Protein AF-A0A7Z9PWX5-F1 (afdb_monomer_lite)

Foldseek 3Di:
DCVPVVLVVLLVVLLVVVVVVDLVDDQPLCPDPDPSVVSSVVSVVSSVVSVVVVVVVVVVVVVVVVVVVVVVVVVVVVVVVVVVVVVVVVVVVVVVVVVVVVVVVVVVVVVVVVVVVVVVVVVVVVVVVVVVVVVVVVVVVVVVVVVVVVVVVVVVVVVVVVVVVVVVVVVVVVVVVVD

Radius of gyration: 68.19 Å; chains: 1; bounding box: 131×28×183 Å

pLDDT: mean 93.67, std 7.48, range [47.34, 98.56]

Sequence (179 aa):
ARQIANPISHTTDAMNRLAAGETELEIENTSRTDEIGEMARAVEVFKQNALDRIALEAAQAEEQKAKEARTAGIEKLIGDFDNSMGQMLGAVSAAATEMEHTASAMTSTSETTNAKSTAIAAASEEASANVQTVAGAAEELASSIQEIRRQVEQSTNVTRKATDTAQEANTRIEGLSSA

Secondary structure (DSSP, 8-state):
-HHHHHHHHHHHHHHHHHHTT------TTTT-SSHHHHHHHHHHHHHHHHHHHHHHHHHHHHHHHHHHHHHHHHHHHHHHHHHHHHHHHHHHHHHHHHHHHHHHHHHHHHHHHHHHHHHHHHHHHHHHHHHHHHHHHHHHHHHHHHHHHHHHHHHHHHHHHHHHHHHHHHHHHHHHHT-

Structure (mmCIF, N/CA/C/O backbone):
data_AF-A0A7Z9PWX5-F1
#
_entry.id   AF-A0A7Z9PWX5-F1
#
loop_
_atom_site.group_PDB
_atom_site.id
_atom_site.type_symbol
_atom_site.label_atom_id
_atom_site.label_alt_id
_atom_site.label_comp_id
_atom_site.label_asym_id
_atom_site.label_entity_id
_atom_site.label_seq_id
_atom_site.pdbx_PDB_ins_code
_atom_site.Cartn_x
_atom_site.Cartn_y
_atom_site.Cartn_z
_atom_site.occupancy
_atom_site.B_iso_or_equiv
_atom_site.auth_seq_id
_atom_site.auth_comp_id
_atom_site.auth_asym_id
_atom_site.auth_atom_id
_atom_site.pdbx_PDB_model_num
ATOM 1 N N . ALA A 1 1 ? 52.550 3.159 -84.804 1.00 54.72 1 ALA A N 1
ATOM 2 C CA . ALA A 1 1 ? 51.541 3.980 -84.094 1.00 54.72 1 ALA A CA 1
ATOM 3 C C . ALA A 1 1 ? 50.448 3.160 -83.383 1.00 54.72 1 ALA A C 1
ATOM 5 O O . ALA A 1 1 ? 50.087 3.518 -82.272 1.00 54.72 1 ALA A O 1
ATOM 6 N N . ARG A 1 2 ? 49.932 2.052 -83.953 1.00 61.09 2 ARG A N 1
ATOM 7 C CA . ARG A 1 2 ? 48.816 1.276 -83.354 1.00 61.09 2 ARG A CA 1
ATOM 8 C C . ARG A 1 2 ? 49.138 0.494 -82.064 1.00 61.09 2 ARG A C 1
ATOM 10 O O . ARG A 1 2 ? 48.216 0.181 -81.328 1.00 61.09 2 ARG A O 1
ATOM 17 N N . GLN A 1 3 ? 50.410 0.206 -81.769 1.00 69.44 3 GLN A N 1
ATOM 18 C CA . GLN A 1 3 ? 50.813 -0.557 -80.571 1.00 69.44 3 GLN A CA 1
ATOM 19 C C . GLN A 1 3 ? 50.732 0.226 -79.246 1.00 69.44 3 GLN A C 1
ATOM 21 O O . GLN A 1 3 ? 50.738 -0.404 -78.197 1.00 69.44 3 GLN A O 1
ATOM 26 N N . ILE A 1 4 ? 50.635 1.562 -79.284 1.00 76.56 4 ILE A N 1
ATOM 27 C CA . ILE A 1 4 ? 50.568 2.420 -78.082 1.00 76.56 4 ILE A CA 1
ATOM 28 C C . ILE A 1 4 ? 49.193 3.095 -77.969 1.00 76.56 4 ILE A C 1
ATOM 30 O O . ILE A 1 4 ? 48.589 3.102 -76.903 1.00 76.56 4 ILE A O 1
ATOM 34 N N . ALA A 1 5 ? 48.658 3.607 -79.084 1.00 81.56 5 ALA A N 1
ATOM 35 C CA . ALA A 1 5 ? 47.391 4.341 -79.090 1.00 81.56 5 ALA A CA 1
ATOM 36 C C . ALA A 1 5 ? 46.183 3.480 -78.676 1.00 81.56 5 ALA A C 1
ATOM 38 O O . ALA A 1 5 ? 45.315 3.958 -77.951 1.00 81.56 5 ALA A O 1
ATOM 39 N N . ASN A 1 6 ? 46.140 2.208 -79.099 1.00 83.38 6 ASN A N 1
ATOM 40 C CA . ASN A 1 6 ? 45.027 1.318 -78.766 1.00 83.38 6 ASN A CA 1
ATOM 41 C C . ASN A 1 6 ? 44.975 1.011 -77.255 1.00 83.38 6 ASN A C 1
ATOM 43 O O . ASN A 1 6 ? 43.933 1.282 -76.664 1.00 83.38 6 ASN A O 1
ATOM 47 N N . PRO A 1 7 ? 46.052 0.533 -76.596 1.00 83.62 7 PRO A N 1
ATOM 48 C CA . PRO A 1 7 ? 46.036 0.306 -75.149 1.00 83.62 7 PRO A CA 1
ATOM 49 C C . PRO A 1 7 ? 45.701 1.549 -74.312 1.00 83.62 7 PRO A C 1
ATOM 51 O O . PRO A 1 7 ? 44.884 1.451 -73.404 1.00 83.62 7 PRO A O 1
ATOM 54 N N . ILE A 1 8 ? 46.241 2.728 -74.656 1.00 86.44 8 ILE A N 1
ATOM 55 C CA . ILE A 1 8 ? 45.913 3.985 -73.953 1.00 86.44 8 ILE A CA 1
ATOM 56 C C . ILE A 1 8 ? 44.418 4.294 -74.052 1.00 86.44 8 ILE A C 1
ATOM 58 O O . ILE A 1 8 ? 43.803 4.688 -73.061 1.00 86.44 8 ILE A O 1
ATOM 62 N N . SER A 1 9 ? 43.818 4.097 -75.229 1.00 87.38 9 SER A N 1
ATOM 63 C CA . SER A 1 9 ? 42.385 4.323 -75.419 1.00 87.38 9 SER A CA 1
ATOM 64 C C . SER A 1 9 ? 41.537 3.386 -74.555 1.00 87.38 9 SER A C 1
ATOM 66 O O . SER A 1 9 ? 40.539 3.837 -74.007 1.00 87.38 9 SER A O 1
ATOM 68 N N . HIS A 1 10 ? 41.941 2.120 -74.391 1.00 86.75 10 HIS A N 1
ATOM 69 C CA . HIS A 1 10 ? 41.218 1.149 -73.555 1.00 86.75 10 HIS A CA 1
ATOM 70 C C . HIS A 1 10 ? 41.350 1.479 -72.063 1.00 86.75 10 HIS A C 1
ATOM 72 O O . HIS A 1 10 ? 40.355 1.472 -71.348 1.00 86.75 10 HIS A O 1
ATOM 78 N N . THR A 1 11 ? 42.546 1.847 -71.590 1.00 87.69 11 THR A N 1
ATOM 79 C CA . THR A 1 11 ? 42.741 2.295 -70.199 1.00 87.69 11 THR A CA 1
ATOM 80 C C . THR A 1 11 ? 41.965 3.583 -69.905 1.00 87.69 11 THR A C 1
ATOM 82 O O . THR A 1 11 ? 41.401 3.732 -68.824 1.00 87.69 11 THR A O 1
ATOM 85 N N . THR A 1 12 ? 41.892 4.501 -70.874 1.00 88.75 12 THR A N 1
ATOM 86 C CA . THR A 1 12 ? 41.116 5.747 -70.749 1.00 88.75 12 THR A CA 1
ATOM 87 C C . THR A 1 12 ? 39.613 5.470 -70.687 1.00 88.75 12 THR A C 1
ATOM 89 O O . THR A 1 12 ? 38.920 6.048 -69.853 1.00 88.75 12 THR A O 1
ATOM 92 N N . ASP A 1 13 ? 39.109 4.570 -71.533 1.00 89.69 13 ASP A N 1
ATOM 93 C CA . ASP A 1 13 ? 37.706 4.148 -71.512 1.00 89.69 13 ASP A CA 1
ATOM 94 C C . ASP A 1 13 ? 37.342 3.466 -70.185 1.00 89.69 13 ASP A C 1
ATOM 96 O O . ASP A 1 13 ? 36.380 3.864 -69.529 1.00 89.69 13 ASP A O 1
ATOM 100 N N . ALA A 1 14 ? 38.175 2.529 -69.724 1.00 89.62 14 ALA A N 1
ATOM 101 C CA . ALA A 1 14 ? 37.991 1.863 -68.439 1.00 89.62 14 ALA A CA 1
ATOM 102 C C . ALA A 1 14 ? 37.960 2.859 -67.266 1.00 89.62 14 ALA A C 1
ATOM 104 O O . ALA A 1 14 ? 37.117 2.738 -66.379 1.00 89.62 14 ALA A O 1
ATOM 105 N N . MET A 1 15 ? 38.820 3.885 -67.283 1.00 90.31 15 MET A N 1
ATOM 106 C CA . MET A 1 15 ? 38.812 4.939 -66.266 1.00 90.31 15 MET A CA 1
ATOM 107 C C . MET A 1 15 ? 37.544 5.805 -66.324 1.00 90.31 15 MET A C 1
ATOM 109 O O . MET A 1 15 ? 36.988 6.140 -65.280 1.00 90.31 15 MET A O 1
ATOM 113 N N . ASN A 1 16 ? 37.056 6.153 -67.519 1.00 91.12 16 ASN A N 1
ATOM 114 C CA . ASN A 1 16 ? 35.814 6.919 -67.673 1.00 91.12 16 ASN A CA 1
ATOM 115 C C . ASN A 1 16 ? 34.595 6.135 -67.176 1.00 91.12 16 ASN A C 1
ATOM 117 O O . ASN A 1 16 ? 33.729 6.701 -66.510 1.00 91.12 16 ASN A O 1
ATOM 121 N N . ARG A 1 17 ? 34.541 4.831 -67.460 1.00 90.75 17 ARG A N 1
ATOM 122 C CA . ARG A 1 17 ? 33.467 3.946 -66.992 1.00 90.75 17 ARG A CA 1
ATOM 123 C C . ARG A 1 17 ? 33.525 3.743 -65.478 1.00 90.75 17 ARG A C 1
ATOM 125 O O . ARG A 1 17 ? 32.500 3.851 -64.810 1.00 90.75 17 ARG A O 1
ATOM 132 N N . LEU A 1 18 ? 34.724 3.591 -64.913 1.00 89.94 18 LEU A N 1
ATOM 133 C CA . LEU A 1 18 ? 34.909 3.560 -63.462 1.00 89.94 18 LEU A CA 1
ATOM 134 C C . LEU A 1 18 ? 34.485 4.882 -62.799 1.00 89.94 18 LEU A C 1
ATOM 136 O O . LEU A 1 18 ? 33.828 4.868 -61.760 1.00 89.94 18 LEU A O 1
ATOM 140 N N . ALA A 1 19 ? 34.797 6.027 -63.415 1.00 88.38 19 ALA A N 1
ATOM 141 C CA . ALA A 1 19 ? 34.342 7.339 -62.952 1.00 88.38 19 ALA A CA 1
ATOM 142 C C . ALA A 1 19 ? 32.814 7.514 -63.058 1.00 88.38 19 ALA A C 1
ATOM 144 O O . ALA A 1 19 ? 32.230 8.256 -62.268 1.00 88.38 19 ALA A O 1
ATOM 145 N N . ALA A 1 20 ? 32.164 6.810 -63.988 1.00 90.25 20 ALA A N 1
ATOM 146 C CA . ALA A 1 20 ? 30.708 6.718 -64.087 1.00 90.25 20 ALA A CA 1
ATOM 147 C C . ALA A 1 20 ? 30.083 5.737 -63.069 1.00 90.25 20 ALA A C 1
ATOM 149 O O . ALA A 1 20 ? 28.859 5.644 -62.991 1.00 90.25 20 ALA A O 1
ATOM 150 N N . GLY A 1 21 ? 30.900 5.042 -62.267 1.00 86.06 21 GLY A N 1
ATOM 151 C CA . GLY A 1 21 ? 30.457 4.107 -61.230 1.00 86.06 21 GLY A CA 1
ATOM 152 C C . GLY A 1 21 ? 30.362 2.647 -61.682 1.00 86.06 21 GLY A C 1
ATOM 153 O O . GLY A 1 21 ? 29.896 1.810 -60.912 1.00 86.06 21 GLY A O 1
ATOM 154 N N . GLU A 1 22 ? 30.808 2.313 -62.896 1.00 91.25 22 GLU A N 1
ATOM 155 C CA . GLU A 1 22 ? 30.878 0.926 -63.363 1.00 91.25 22 GLU A CA 1
ATOM 156 C C . GLU A 1 22 ? 32.115 0.234 -62.769 1.00 91.25 22 GLU A C 1
ATOM 158 O O . GLU A 1 22 ? 33.246 0.494 -63.176 1.00 91.25 22 GLU A O 1
ATOM 163 N N . THR A 1 23 ? 31.916 -0.657 -61.798 1.00 86.50 23 THR A N 1
ATOM 164 C CA . THR A 1 23 ? 33.008 -1.402 -61.140 1.00 86.50 23 THR A CA 1
ATOM 165 C C . THR A 1 23 ? 33.157 -2.842 -61.643 1.00 86.50 23 THR A C 1
ATOM 167 O O . THR A 1 23 ? 34.194 -3.467 -61.416 1.00 86.50 23 THR A O 1
ATOM 170 N N . GLU A 1 24 ? 32.180 -3.358 -62.395 1.00 86.56 24 GLU A N 1
ATOM 171 C CA . GLU A 1 24 ? 32.209 -4.673 -63.059 1.00 86.56 24 GLU A CA 1
ATOM 172 C C . GLU A 1 24 ? 32.953 -4.618 -64.406 1.00 86.56 24 GLU A C 1
ATOM 174 O O . GLU A 1 24 ? 32.430 -4.977 -65.460 1.00 86.56 24 GLU A O 1
ATOM 179 N N . LEU A 1 25 ? 34.189 -4.117 -64.384 1.00 86.38 25 LEU A N 1
ATOM 180 C CA . LEU A 1 25 ? 35.034 -3.955 -65.569 1.00 86.38 25 LEU A CA 1
ATOM 181 C C . LEU A 1 25 ? 36.301 -4.789 -65.437 1.00 86.38 25 LEU A C 1
ATOM 183 O O . LEU A 1 25 ? 36.937 -4.795 -64.384 1.00 86.38 25 LEU A O 1
ATOM 187 N N . GLU A 1 26 ? 36.711 -5.461 -66.505 1.00 86.06 26 GLU A N 1
ATOM 188 C CA . GLU A 1 26 ? 38.011 -6.125 -66.556 1.00 86.06 26 GLU A CA 1
ATOM 189 C C . GLU A 1 26 ? 39.069 -5.139 -67.066 1.00 86.06 26 GLU A C 1
ATOM 191 O O . GLU A 1 26 ? 38.925 -4.565 -68.147 1.00 86.06 26 GLU A O 1
ATOM 196 N N . ILE A 1 27 ? 40.121 -4.899 -66.275 1.00 87.94 27 ILE A N 1
ATOM 197 C CA . ILE A 1 27 ? 41.213 -4.013 -66.679 1.00 87.94 27 ILE A CA 1
ATOM 198 C C . ILE A 1 27 ? 42.254 -4.833 -67.442 1.00 87.94 27 ILE A C 1
ATOM 200 O O . ILE A 1 27 ? 43.041 -5.591 -66.873 1.00 87.94 27 ILE A O 1
ATOM 204 N N . GLU A 1 28 ? 42.249 -4.682 -68.762 1.00 86.25 28 GLU A N 1
ATOM 205 C CA . GLU A 1 28 ? 43.198 -5.347 -69.653 1.00 86.25 28 GLU A CA 1
ATOM 206 C C . GLU A 1 28 ? 44.623 -4.765 -69.524 1.00 86.25 28 GLU A C 1
ATOM 208 O O . GLU A 1 28 ? 44.828 -3.656 -69.035 1.00 86.25 28 GLU A O 1
ATOM 213 N N . ASN A 1 29 ? 45.630 -5.476 -70.049 1.00 85.62 29 ASN A N 1
ATOM 214 C CA . ASN A 1 29 ? 47.033 -5.028 -70.147 1.00 85.62 29 ASN A CA 1
ATOM 215 C C . ASN A 1 29 ? 47.812 -4.879 -68.819 1.00 85.62 29 ASN A C 1
ATOM 217 O O . ASN A 1 29 ? 48.952 -4.411 -68.830 1.00 85.62 29 ASN A O 1
ATOM 221 N N . THR A 1 30 ? 47.274 -5.351 -67.693 1.00 85.75 30 THR A N 1
ATOM 222 C CA . THR A 1 30 ? 47.923 -5.311 -66.362 1.00 85.75 30 THR A CA 1
ATOM 223 C C . THR A 1 30 ? 49.221 -6.124 -66.263 1.00 85.75 30 THR A C 1
ATOM 225 O O . THR A 1 30 ? 50.098 -5.797 -65.458 1.00 85.75 30 THR A O 1
ATOM 228 N N . SER A 1 31 ? 49.381 -7.146 -67.111 1.00 88.00 31 SER A N 1
ATOM 229 C CA . SER A 1 31 ? 50.569 -8.010 -67.196 1.00 88.00 31 SER A CA 1
ATOM 230 C C . SER A 1 31 ? 51.737 -7.407 -67.986 1.00 88.00 31 SER A C 1
ATOM 232 O O . SER A 1 31 ? 52.822 -7.992 -68.019 1.00 88.00 31 SER A O 1
ATOM 234 N N . ARG A 1 32 ? 51.552 -6.242 -68.624 1.00 87.69 32 ARG A N 1
ATOM 235 C CA . ARG A 1 32 ? 52.628 -5.559 -69.354 1.00 87.69 32 ARG A CA 1
ATOM 236 C C . ARG A 1 32 ? 53.653 -4.954 -68.394 1.00 87.69 32 ARG A C 1
ATOM 238 O O . ARG A 1 32 ? 53.314 -4.472 -67.314 1.00 87.69 32 ARG A O 1
ATOM 245 N N . THR A 1 33 ? 54.913 -4.928 -68.816 1.00 90.06 33 THR A N 1
ATOM 246 C CA . THR A 1 33 ? 56.038 -4.396 -68.027 1.00 90.06 33 THR A CA 1
ATOM 247 C C . THR A 1 33 ? 56.440 -2.969 -68.410 1.00 90.06 33 THR A C 1
ATOM 249 O O . THR A 1 33 ? 57.446 -2.481 -67.912 1.00 90.06 33 THR A O 1
ATOM 252 N N . ASP A 1 34 ? 55.695 -2.323 -69.307 1.00 88.69 34 ASP A N 1
ATOM 253 C CA . ASP A 1 34 ? 55.908 -0.939 -69.743 1.00 88.69 34 ASP A CA 1
ATOM 254 C C . ASP A 1 34 ? 54.972 0.045 -69.012 1.00 88.69 34 ASP A C 1
ATOM 256 O O . ASP A 1 34 ? 54.147 -0.355 -68.183 1.00 88.69 34 ASP A O 1
ATOM 260 N N . GLU A 1 35 ? 55.090 1.337 -69.319 1.00 88.19 35 GLU A N 1
ATOM 261 C CA . GLU A 1 35 ? 54.331 2.435 -68.698 1.00 88.19 35 GLU A CA 1
ATOM 262 C C . GLU A 1 35 ? 52.814 2.268 -68.884 1.00 88.19 35 GLU A C 1
ATOM 264 O O . GLU A 1 35 ? 52.015 2.664 -68.036 1.00 88.19 35 GLU A O 1
ATOM 269 N N . ILE A 1 36 ? 52.399 1.618 -69.974 1.00 87.44 36 ILE A N 1
ATOM 270 C CA . ILE A 1 36 ? 50.996 1.274 -70.226 1.00 87.44 36 ILE A CA 1
ATOM 271 C C . ILE A 1 36 ? 50.509 0.221 -69.227 1.00 87.44 36 ILE A C 1
ATOM 273 O O . ILE A 1 36 ? 49.400 0.330 -68.704 1.00 87.44 36 ILE A O 1
ATOM 277 N N . GLY A 1 37 ? 51.338 -0.782 -68.928 1.00 87.44 37 GLY A N 1
ATOM 278 C CA . GLY A 1 37 ? 51.057 -1.747 -67.866 1.00 87.44 37 GLY A CA 1
ATOM 279 C C . GLY A 1 37 ? 51.012 -1.109 -66.479 1.00 87.44 37 GLY A C 1
ATOM 280 O O . GLY A 1 37 ? 50.198 -1.508 -65.647 1.00 87.44 37 GLY A O 1
ATOM 281 N N . GLU A 1 38 ? 51.847 -0.100 -66.225 1.00 89.56 38 GLU A N 1
ATOM 282 C CA . GLU A 1 38 ? 51.810 0.674 -64.978 1.00 89.56 38 GLU A CA 1
ATOM 283 C C . GLU A 1 38 ? 50.501 1.458 -64.833 1.00 89.56 38 GLU A C 1
ATOM 285 O O . GLU A 1 38 ? 49.845 1.363 -63.794 1.00 89.56 38 GLU A O 1
ATOM 290 N N . MET A 1 39 ? 50.056 2.134 -65.897 1.00 89.12 39 MET A N 1
ATOM 291 C CA . MET A 1 39 ? 48.751 2.797 -65.930 1.00 89.12 39 MET A CA 1
ATOM 292 C C . MET A 1 39 ? 47.592 1.813 -65.728 1.00 89.12 39 MET A C 1
ATOM 294 O O . MET A 1 39 ? 46.686 2.093 -64.946 1.00 89.12 39 MET A O 1
ATOM 298 N N . ALA A 1 40 ? 47.620 0.651 -66.389 1.00 89.25 40 ALA A N 1
ATOM 299 C CA . ALA A 1 40 ? 46.590 -0.376 -66.227 1.00 89.25 40 ALA A CA 1
ATOM 300 C C . ALA A 1 40 ? 46.515 -0.889 -64.777 1.00 89.25 40 ALA A C 1
ATOM 302 O O . ALA A 1 40 ? 45.428 -0.988 -64.212 1.00 89.25 40 ALA A O 1
ATOM 303 N N . ARG A 1 41 ? 47.661 -1.138 -64.126 1.00 92.50 41 ARG A N 1
ATOM 304 C CA . ARG A 1 41 ? 47.695 -1.505 -62.698 1.00 92.50 41 ARG A CA 1
ATOM 305 C C . ARG A 1 41 ? 47.174 -0.387 -61.792 1.00 92.50 41 ARG A C 1
ATOM 307 O O . ARG A 1 41 ? 46.482 -0.682 -60.824 1.00 92.50 41 ARG A O 1
ATOM 314 N N . ALA A 1 42 ? 47.463 0.878 -62.100 1.00 90.75 42 ALA A N 1
ATOM 315 C CA . ALA A 1 42 ? 46.922 2.006 -61.344 1.00 90.75 42 ALA A CA 1
ATOM 316 C C . ALA A 1 42 ? 45.387 2.087 -61.453 1.00 90.75 42 ALA A C 1
ATOM 318 O O . ALA A 1 42 ? 44.718 2.295 -60.443 1.00 90.75 42 ALA A O 1
ATOM 319 N N . VAL A 1 43 ? 44.819 1.863 -62.645 1.00 90.88 43 VAL A N 1
ATOM 320 C CA . VAL A 1 43 ? 43.357 1.806 -62.839 1.00 90.88 43 VAL A CA 1
ATOM 321 C C . VAL A 1 43 ? 42.731 0.621 -62.094 1.00 90.88 43 VAL A C 1
ATOM 323 O O . VAL A 1 43 ? 41.680 0.794 -61.480 1.00 90.88 43 VAL A O 1
ATOM 326 N N . GLU A 1 44 ? 43.387 -0.543 -62.049 1.00 91.06 44 GLU A N 1
ATOM 327 C CA . GLU A 1 44 ? 42.921 -1.680 -61.233 1.00 91.06 44 GLU A CA 1
ATOM 328 C C . GLU A 1 44 ? 42.891 -1.331 -59.732 1.00 91.06 44 GLU A C 1
ATOM 330 O O . GLU A 1 44 ? 41.924 -1.649 -59.043 1.00 91.06 44 GLU A O 1
ATOM 335 N N . VAL A 1 45 ? 43.889 -0.595 -59.227 1.00 92.69 45 VAL A N 1
ATOM 336 C CA . VAL A 1 45 ? 43.876 -0.083 -57.842 1.00 92.69 45 VAL A CA 1
ATOM 337 C C . VAL A 1 45 ? 42.705 0.879 -57.614 1.00 92.69 45 VAL A C 1
ATOM 339 O O . VAL A 1 45 ? 42.031 0.788 -56.589 1.00 92.69 45 VAL A O 1
ATOM 342 N N . PHE A 1 46 ? 42.413 1.782 -58.558 1.00 89.69 46 PHE A N 1
ATOM 343 C CA . PHE A 1 46 ? 41.243 2.662 -58.452 1.00 89.69 46 PHE A CA 1
ATOM 344 C C . PHE A 1 46 ? 39.926 1.880 -58.436 1.00 89.69 46 PHE A C 1
ATOM 346 O O . PHE A 1 46 ? 39.033 2.220 -57.656 1.00 89.69 46 PHE A O 1
ATOM 353 N N . LYS A 1 47 ? 39.808 0.823 -59.246 1.00 92.38 47 LYS A N 1
ATOM 354 C CA . LYS A 1 47 ? 38.637 -0.061 -59.257 1.00 92.38 47 LYS A CA 1
ATOM 355 C C . LYS A 1 47 ? 38.469 -0.778 -57.919 1.00 92.38 47 LYS A C 1
ATOM 357 O O . LYS A 1 47 ? 37.367 -0.775 -57.373 1.00 92.38 47 LYS A O 1
ATOM 362 N N . GLN A 1 48 ? 39.549 -1.329 -57.366 1.00 92.62 48 GLN A N 1
ATOM 363 C CA . GLN A 1 48 ? 39.509 -1.976 -56.055 1.00 92.62 48 GLN A CA 1
ATOM 364 C C . GLN A 1 48 ? 39.094 -0.988 -54.956 1.00 92.62 48 GLN A C 1
ATOM 366 O O . GLN A 1 48 ? 38.186 -1.281 -54.186 1.00 92.62 48 GLN A O 1
ATOM 371 N N . ASN A 1 49 ? 39.659 0.223 -54.948 1.00 92.56 49 ASN A N 1
ATOM 372 C CA . ASN A 1 49 ? 39.272 1.268 -53.995 1.00 92.56 49 ASN A CA 1
ATOM 373 C C . ASN A 1 49 ? 37.790 1.667 -54.125 1.00 92.56 49 ASN A C 1
ATOM 375 O O . ASN A 1 49 ? 37.144 1.972 -53.122 1.00 92.56 49 ASN A O 1
ATOM 379 N N . ALA A 1 50 ? 37.236 1.682 -55.343 1.00 91.12 50 ALA A N 1
ATOM 380 C CA . ALA A 1 50 ? 35.819 1.962 -55.565 1.00 91.12 50 ALA A CA 1
ATOM 381 C C . ALA A 1 50 ? 34.918 0.845 -55.008 1.00 91.12 50 ALA A C 1
ATOM 383 O O . ALA A 1 50 ? 33.912 1.141 -54.362 1.00 91.12 50 ALA A O 1
ATOM 384 N N . LEU A 1 51 ? 35.296 -0.424 -55.199 1.00 93.19 51 LEU A N 1
ATOM 385 C CA . LEU A 1 51 ? 34.596 -1.573 -54.612 1.00 93.19 51 LEU A CA 1
ATOM 386 C C . LEU A 1 51 ? 34.664 -1.561 -53.080 1.00 93.19 51 LEU A C 1
ATOM 388 O O . LEU A 1 51 ? 33.635 -1.719 -52.420 1.00 93.19 51 LEU A O 1
ATOM 392 N N . ASP A 1 52 ? 35.845 -1.304 -52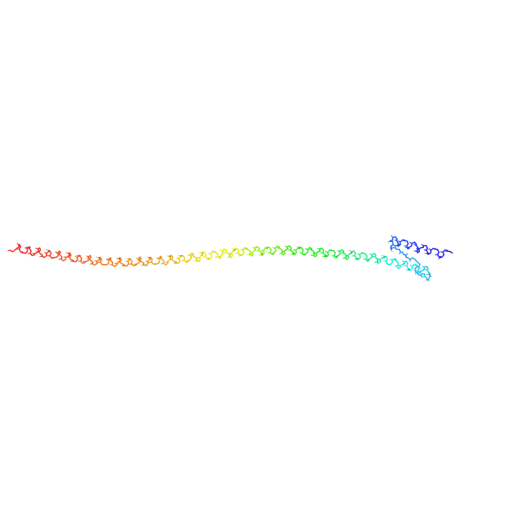.518 1.00 94.44 52 ASP A N 1
ATOM 393 C CA . ASP A 1 52 ? 36.048 -1.211 -51.070 1.00 94.44 52 ASP A CA 1
ATOM 394 C C . ASP A 1 52 ? 35.218 -0.071 -50.469 1.00 94.44 52 ASP A C 1
ATOM 396 O O . ASP A 1 52 ? 34.619 -0.228 -49.404 1.00 94.44 52 ASP A O 1
ATOM 400 N N . ARG A 1 53 ? 35.115 1.065 -51.172 1.00 93.31 53 ARG A N 1
ATOM 401 C CA . ARG A 1 53 ? 34.264 2.186 -50.764 1.00 93.31 53 ARG A CA 1
ATOM 402 C C . ARG A 1 53 ? 32.785 1.802 -50.731 1.00 93.31 53 ARG A C 1
ATOM 404 O O . ARG A 1 53 ? 32.124 2.106 -49.744 1.00 93.31 53 ARG A O 1
ATOM 411 N N . ILE A 1 54 ? 32.272 1.131 -51.764 1.00 93.44 54 ILE A N 1
ATOM 412 C CA . ILE A 1 54 ? 30.871 0.670 -51.801 1.00 93.44 54 ILE A CA 1
ATOM 413 C C . ILE A 1 54 ? 30.601 -0.303 -50.648 1.00 93.44 54 ILE A C 1
ATOM 415 O O . ILE A 1 54 ? 29.595 -0.176 -49.948 1.00 93.44 54 ILE A O 1
ATOM 419 N N . ALA A 1 55 ? 31.512 -1.251 -50.415 1.00 94.56 55 ALA A N 1
ATOM 420 C CA . ALA A 1 55 ? 31.397 -2.203 -49.316 1.00 94.56 55 ALA A CA 1
ATOM 421 C C . ALA A 1 55 ? 31.421 -1.504 -47.945 1.00 94.56 55 ALA A C 1
ATOM 423 O O . ALA A 1 55 ? 30.623 -1.840 -47.067 1.00 94.56 55 ALA A O 1
ATOM 424 N N . LEU A 1 56 ? 32.293 -0.505 -47.770 1.00 95.75 56 LEU A N 1
ATOM 425 C CA . LEU A 1 56 ? 32.385 0.283 -46.543 1.00 95.75 56 LEU A CA 1
ATOM 426 C C . LEU A 1 56 ? 31.120 1.116 -46.303 1.00 95.75 56 LEU A C 1
ATOM 428 O O . LEU A 1 56 ? 30.608 1.119 -45.186 1.00 95.75 56 LEU A O 1
ATOM 432 N N . GLU A 1 57 ? 30.596 1.786 -47.330 1.00 95.50 57 GLU A N 1
ATOM 433 C CA . GLU A 1 57 ? 29.356 2.569 -47.239 1.00 95.50 57 GLU A CA 1
ATOM 434 C C . GLU A 1 57 ? 28.159 1.670 -46.877 1.00 95.50 57 GLU A C 1
ATOM 436 O O . GLU A 1 57 ? 27.367 2.017 -45.997 1.00 95.50 57 GLU A O 1
ATOM 441 N N . ALA A 1 58 ? 28.061 0.476 -47.474 1.00 95.94 58 ALA A N 1
ATOM 442 C CA . ALA A 1 58 ? 27.028 -0.502 -47.131 1.00 95.94 58 ALA A CA 1
ATOM 443 C C . ALA A 1 58 ? 27.161 -1.008 -45.683 1.00 95.94 58 ALA A C 1
ATOM 445 O O . ALA A 1 58 ? 26.169 -1.060 -44.952 1.00 95.94 58 ALA A O 1
ATOM 446 N N . ALA A 1 59 ? 28.381 -1.333 -45.241 1.00 96.31 59 ALA A N 1
ATOM 447 C CA . ALA A 1 59 ? 28.639 -1.770 -43.870 1.00 96.31 59 ALA A CA 1
ATOM 448 C C . ALA A 1 59 ? 28.304 -0.675 -42.843 1.00 96.31 59 ALA A C 1
ATOM 450 O O . ALA A 1 59 ? 27.671 -0.960 -41.826 1.00 96.31 59 ALA A O 1
ATOM 451 N N . GLN A 1 60 ? 28.666 0.581 -43.126 1.00 96.75 60 GLN A N 1
ATOM 452 C CA . GLN A 1 60 ? 28.331 1.727 -42.277 1.00 96.75 60 GLN A CA 1
ATOM 453 C C . GLN A 1 60 ? 26.820 1.964 -42.200 1.00 96.75 60 GLN A C 1
ATOM 455 O O . GLN A 1 60 ? 26.302 2.234 -41.117 1.00 96.75 60 GLN A O 1
ATOM 460 N N . ALA A 1 61 ? 26.102 1.840 -43.321 1.00 97.00 61 ALA A N 1
ATOM 461 C CA . ALA A 1 61 ? 24.651 1.991 -43.342 1.00 97.00 61 ALA A CA 1
ATOM 462 C C . ALA A 1 61 ? 23.952 0.919 -42.488 1.00 97.00 61 ALA A C 1
ATOM 464 O O . ALA A 1 61 ? 23.036 1.239 -41.730 1.00 97.00 61 ALA A O 1
ATOM 465 N N . GLU A 1 62 ? 24.396 -0.337 -42.565 1.00 96.94 62 GLU A N 1
ATOM 466 C CA . GLU A 1 62 ? 23.851 -1.417 -41.734 1.00 96.94 62 GLU A CA 1
ATOM 467 C C . GLU A 1 62 ? 24.216 -1.255 -40.252 1.00 96.94 62 GLU A C 1
ATOM 469 O O . GLU A 1 62 ? 23.358 -1.430 -39.385 1.00 96.94 62 GLU A O 1
ATOM 474 N N . GLU A 1 63 ? 25.447 -0.837 -39.936 1.00 97.12 63 GLU A N 1
ATOM 475 C CA . GLU A 1 63 ? 25.841 -0.530 -38.557 1.00 97.12 63 GLU A CA 1
ATOM 476 C C . GLU A 1 63 ? 24.996 0.613 -37.974 1.00 97.12 63 GLU A C 1
ATOM 478 O O . GLU A 1 63 ? 24.535 0.527 -36.832 1.00 97.12 63 GLU A O 1
ATOM 483 N N . GLN A 1 64 ? 24.754 1.668 -38.756 1.00 97.00 64 GLN A N 1
ATOM 484 C CA . GLN A 1 64 ? 23.941 2.803 -38.332 1.00 97.00 64 GLN A CA 1
ATOM 485 C C . GLN A 1 64 ? 22.488 2.385 -38.077 1.00 97.00 64 GLN A C 1
ATOM 487 O O . GLN A 1 64 ? 21.952 2.688 -37.010 1.00 97.00 64 GLN A O 1
ATOM 492 N N . LYS A 1 65 ? 21.879 1.607 -38.981 1.00 97.31 65 LYS A N 1
ATOM 493 C CA . LYS A 1 65 ? 20.534 1.045 -38.767 1.00 97.31 65 LYS A CA 1
ATOM 494 C C . LYS A 1 65 ? 20.472 0.176 -37.512 1.00 97.31 65 LYS A C 1
ATOM 496 O O . LYS A 1 65 ? 19.519 0.276 -36.740 1.00 97.31 65 LYS A O 1
ATOM 501 N N . ALA A 1 66 ? 21.481 -0.666 -37.279 1.00 97.31 66 ALA A N 1
ATOM 502 C CA . ALA A 1 66 ? 21.540 -1.513 -36.091 1.00 97.31 66 ALA A CA 1
ATOM 503 C C . ALA A 1 66 ? 21.657 -0.683 -34.801 1.00 97.31 66 ALA A C 1
ATOM 505 O O . ALA A 1 66 ? 20.994 -0.990 -33.805 1.00 97.31 66 ALA A O 1
ATOM 506 N N . LYS A 1 67 ? 22.455 0.394 -34.816 1.00 97.44 67 LYS A N 1
ATOM 507 C CA . LYS A 1 67 ? 22.559 1.343 -33.698 1.00 97.44 67 LYS A CA 1
ATOM 508 C C . LYS A 1 67 ? 21.235 2.052 -33.436 1.00 97.44 67 LYS A C 1
ATOM 510 O O . LYS A 1 67 ? 20.810 2.096 -32.285 1.00 97.44 67 LYS A O 1
ATOM 515 N N . GLU A 1 68 ? 20.568 2.552 -34.470 1.00 97.88 68 GLU A N 1
ATOM 516 C CA . GLU A 1 68 ? 19.266 3.220 -34.354 1.00 97.88 68 GLU A CA 1
ATOM 517 C C . GLU A 1 68 ? 18.193 2.279 -33.802 1.00 97.88 68 GLU A C 1
ATOM 519 O O . GLU A 1 68 ? 17.508 2.623 -32.838 1.00 97.88 68 GLU A O 1
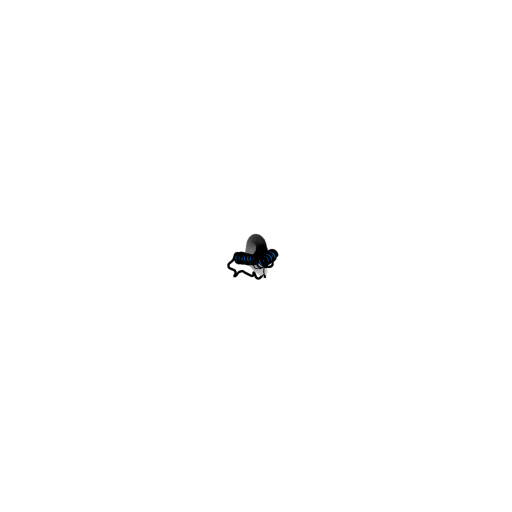ATOM 524 N N . ALA A 1 69 ? 18.107 1.055 -34.332 1.00 97.50 69 ALA A N 1
ATOM 525 C CA . ALA A 1 69 ? 17.183 0.037 -33.841 1.00 97.50 69 ALA A CA 1
ATOM 526 C C . ALA A 1 69 ? 17.453 -0.321 -32.371 1.00 97.50 69 ALA A C 1
ATOM 528 O O . ALA A 1 69 ? 16.519 -0.461 -31.577 1.00 97.50 69 ALA A O 1
ATOM 529 N N . ARG A 1 70 ? 18.731 -0.427 -31.982 1.00 97.56 70 ARG A N 1
ATOM 530 C CA . ARG A 1 70 ? 19.123 -0.667 -30.589 1.00 97.56 70 ARG A CA 1
ATOM 531 C C . ARG A 1 70 ? 18.721 0.495 -29.682 1.00 97.56 70 ARG A C 1
ATOM 533 O O . ARG A 1 70 ? 18.172 0.242 -28.613 1.00 97.56 70 ARG A O 1
ATOM 540 N N . THR A 1 71 ? 18.984 1.736 -30.085 1.00 97.94 71 THR A N 1
ATOM 541 C CA . THR A 1 71 ? 18.617 2.928 -29.307 1.00 97.94 71 THR A CA 1
ATOM 542 C C . THR A 1 71 ? 17.105 3.014 -29.125 1.00 97.94 71 THR A C 1
ATOM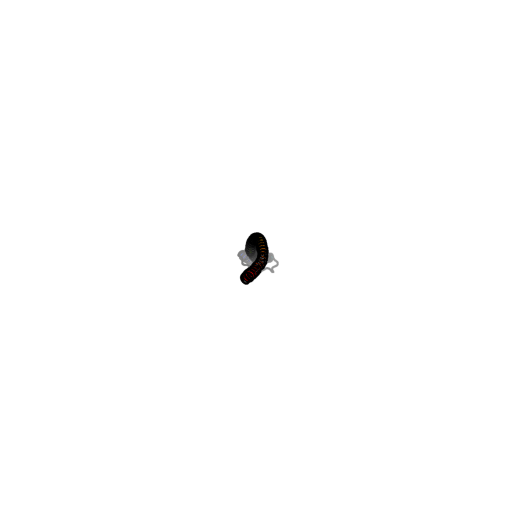 544 O O . THR A 1 71 ? 16.650 3.100 -27.989 1.00 97.94 71 THR A O 1
ATOM 547 N N . ALA A 1 72 ? 16.325 2.858 -30.199 1.00 97.88 72 ALA A N 1
ATOM 548 C CA . ALA A 1 72 ? 14.863 2.856 -30.128 1.00 97.88 72 ALA A CA 1
ATOM 549 C C . ALA A 1 72 ? 14.321 1.731 -29.224 1.00 97.88 72 ALA A C 1
ATOM 551 O O . ALA A 1 72 ? 13.367 1.926 -28.471 1.00 97.88 72 ALA A O 1
ATOM 552 N N . GLY A 1 73 ? 14.950 0.550 -29.257 1.00 98.12 73 GLY A N 1
ATOM 553 C CA . GLY A 1 73 ? 14.610 -0.556 -28.361 1.00 98.12 73 GLY A CA 1
ATOM 554 C C . GLY A 1 73 ? 14.868 -0.232 -26.887 1.00 98.12 73 GLY A C 1
ATOM 555 O O . GLY A 1 73 ? 14.028 -0.531 -26.039 1.00 98.12 73 GLY A O 1
ATOM 556 N N . ILE A 1 74 ? 16.002 0.407 -26.582 1.00 98.12 74 ILE A N 1
ATOM 557 C CA . ILE A 1 74 ? 16.347 0.839 -25.220 1.00 98.12 74 ILE A CA 1
ATOM 558 C C . ILE A 1 74 ? 15.386 1.927 -24.733 1.00 98.12 74 ILE A C 1
ATOM 560 O O . ILE A 1 74 ? 14.883 1.822 -23.619 1.00 98.12 74 ILE A O 1
ATOM 564 N N . GLU A 1 75 ? 15.090 2.934 -25.553 1.00 98.38 75 GLU A N 1
ATOM 565 C CA . GLU A 1 75 ? 14.146 4.003 -25.199 1.00 98.38 75 GLU A CA 1
ATOM 566 C C . GLU A 1 75 ? 12.753 3.450 -24.896 1.00 98.38 75 GLU A C 1
ATOM 568 O O . GLU A 1 75 ? 12.138 3.832 -23.900 1.00 98.38 75 GLU A O 1
ATOM 573 N N . LYS A 1 76 ? 12.284 2.486 -25.697 1.00 98.19 76 LYS A N 1
ATOM 574 C CA . LYS A 1 76 ? 11.019 1.798 -25.432 1.00 98.19 76 LYS A CA 1
ATOM 575 C C . LYS A 1 76 ? 11.048 1.042 -24.103 1.00 98.19 76 LYS A C 1
ATOM 577 O O . LYS A 1 76 ? 10.118 1.177 -23.317 1.00 98.19 76 LYS A O 1
ATOM 582 N N . LEU A 1 77 ? 12.110 0.279 -23.837 1.00 98.06 77 LEU A N 1
ATOM 583 C CA . LEU A 1 77 ? 12.268 -0.454 -22.575 1.00 98.06 77 LEU A CA 1
ATOM 584 C C . LEU A 1 77 ? 12.268 0.483 -21.363 1.00 98.06 77 LEU A C 1
ATOM 586 O O . LEU A 1 77 ? 11.650 0.159 -20.353 1.00 98.06 77 LEU A O 1
ATOM 590 N N . ILE A 1 78 ? 12.934 1.636 -21.467 1.00 98.31 78 ILE A N 1
ATOM 591 C CA . ILE A 1 78 ? 12.940 2.658 -20.413 1.00 98.31 78 ILE A CA 1
ATOM 592 C C . ILE A 1 78 ? 11.532 3.231 -20.222 1.00 98.31 78 ILE A C 1
ATOM 594 O O . ILE A 1 78 ? 11.060 3.294 -19.092 1.00 98.31 78 ILE A O 1
ATOM 598 N N . GLY A 1 79 ? 10.830 3.580 -21.303 1.00 98.44 79 GLY A N 1
ATOM 599 C CA . GLY A 1 79 ? 9.462 4.095 -21.219 1.00 98.44 79 GLY A CA 1
ATOM 600 C C . GLY A 1 79 ? 8.475 3.091 -20.613 1.00 98.44 79 GLY A C 1
ATOM 601 O O . GLY A 1 79 ? 7.662 3.451 -19.761 1.00 98.44 79 GLY A O 1
ATOM 602 N N . ASP A 1 80 ? 8.565 1.819 -21.005 1.00 98.25 80 ASP A N 1
ATOM 603 C CA . ASP A 1 80 ? 7.744 0.743 -20.441 1.00 98.25 80 ASP A CA 1
ATOM 604 C C . ASP A 1 80 ? 8.066 0.528 -18.949 1.00 98.25 80 ASP A C 1
ATOM 606 O O . ASP A 1 80 ? 7.154 0.365 -18.130 1.00 98.25 80 ASP A O 1
ATOM 610 N N . PHE A 1 81 ? 9.350 0.588 -18.577 1.00 97.88 81 PHE A N 1
ATOM 611 C CA . PHE A 1 81 ? 9.797 0.500 -17.188 1.00 97.88 81 PHE A CA 1
ATOM 612 C C . PHE A 1 81 ? 9.268 1.660 -16.335 1.00 97.88 81 PHE A C 1
ATOM 614 O O . PHE A 1 81 ? 8.672 1.409 -15.287 1.00 97.88 81 PHE A O 1
ATOM 621 N N . ASP A 1 82 ? 9.421 2.906 -16.789 1.00 98.19 82 ASP A N 1
ATOM 622 C CA . ASP A 1 82 ? 8.952 4.097 -16.071 1.00 98.19 82 ASP A CA 1
ATOM 623 C C . ASP A 1 82 ? 7.434 4.065 -15.867 1.00 98.19 82 ASP A C 1
ATOM 625 O O . ASP A 1 82 ? 6.946 4.323 -14.764 1.00 98.19 82 ASP A O 1
ATOM 629 N N . ASN A 1 83 ? 6.679 3.669 -16.896 1.00 98.25 83 ASN A N 1
ATOM 630 C CA . ASN A 1 83 ? 5.230 3.508 -16.792 1.00 98.25 83 ASN A CA 1
ATOM 631 C C . ASN A 1 83 ? 4.850 2.431 -15.767 1.00 98.25 83 ASN A C 1
ATOM 633 O O . ASN A 1 83 ? 3.987 2.662 -14.916 1.00 98.25 83 ASN A O 1
ATOM 637 N N . SER A 1 84 ? 5.502 1.265 -15.815 1.00 98.25 84 SER A N 1
ATOM 638 C CA . SER A 1 84 ? 5.234 0.182 -14.865 1.00 98.25 84 SER A CA 1
ATOM 639 C C . SER A 1 84 ? 5.592 0.585 -13.433 1.00 98.25 84 SER A C 1
ATOM 641 O O . SER A 1 84 ? 4.837 0.287 -12.505 1.00 98.25 84 SER A O 1
ATOM 643 N N . MET A 1 85 ? 6.720 1.268 -13.240 1.00 98.06 85 MET A N 1
ATOM 644 C CA . MET A 1 85 ? 7.169 1.729 -11.929 1.00 98.06 85 MET A CA 1
ATOM 645 C C . MET A 1 85 ? 6.250 2.823 -11.381 1.00 98.06 85 MET A C 1
ATOM 647 O O . MET A 1 85 ? 5.883 2.779 -10.208 1.00 98.06 85 MET A O 1
ATOM 651 N N . GLY A 1 86 ? 5.803 3.753 -12.231 1.00 98.31 86 GLY A N 1
ATOM 652 C CA . GLY A 1 86 ? 4.833 4.786 -11.869 1.00 98.31 86 GLY A CA 1
ATOM 653 C C . GLY A 1 86 ? 3.494 4.201 -11.415 1.00 98.31 86 GLY A C 1
ATOM 654 O O . GLY A 1 86 ? 2.954 4.619 -10.391 1.00 98.31 86 GLY A O 1
ATOM 655 N N . GLN A 1 87 ? 2.988 3.181 -12.114 1.00 98.25 87 GLN A N 1
ATOM 656 C CA . GLN A 1 87 ? 1.765 2.477 -11.712 1.00 98.25 87 GLN A CA 1
ATOM 657 C C . GLN A 1 87 ? 1.938 1.731 -10.383 1.00 98.25 87 GLN A C 1
ATOM 659 O O . GLN A 1 87 ? 1.072 1.832 -9.512 1.00 98.25 87 GLN A O 1
ATOM 664 N N . MET A 1 88 ? 3.055 1.018 -10.194 1.00 98.06 88 MET A N 1
ATOM 665 C CA . MET A 1 88 ? 3.334 0.303 -8.942 1.00 98.06 88 MET A CA 1
ATOM 666 C C . MET A 1 88 ? 3.473 1.259 -7.755 1.00 98.06 88 MET A C 1
ATOM 668 O O . MET A 1 88 ? 2.848 1.038 -6.719 1.00 98.06 88 MET A O 1
ATOM 672 N N . LEU A 1 89 ? 4.242 2.341 -7.903 1.00 98.38 89 LEU A N 1
ATOM 673 C CA . LEU A 1 89 ? 4.391 3.356 -6.858 1.00 98.38 89 LEU A CA 1
ATOM 674 C C . LEU A 1 89 ? 3.057 4.043 -6.547 1.00 98.38 89 LEU A C 1
ATOM 676 O O . LEU A 1 89 ? 2.750 4.261 -5.376 1.00 98.38 89 LEU A O 1
ATOM 680 N N . GLY A 1 90 ? 2.234 4.316 -7.564 1.00 98.38 90 GLY A N 1
ATOM 681 C CA . GLY A 1 90 ? 0.880 4.838 -7.379 1.00 98.38 90 GLY A CA 1
ATOM 682 C C . GLY A 1 90 ? -0.010 3.891 -6.571 1.00 98.38 90 GLY A C 1
ATOM 683 O O . GLY A 1 90 ? -0.667 4.322 -5.624 1.00 98.38 90 GLY A O 1
ATOM 684 N N . ALA A 1 91 ? 0.019 2.592 -6.881 1.00 98.12 91 ALA A N 1
ATOM 685 C CA . ALA A 1 91 ? -0.735 1.579 -6.143 1.00 98.12 91 ALA A CA 1
ATOM 686 C C . ALA A 1 91 ? -0.262 1.448 -4.685 1.00 98.12 91 ALA A C 1
ATOM 688 O O . ALA A 1 91 ? -1.088 1.387 -3.774 1.00 98.12 91 ALA A O 1
ATOM 689 N N . VAL A 1 92 ? 1.055 1.456 -4.448 1.00 98.50 92 VAL A N 1
ATOM 690 C CA . VAL A 1 92 ? 1.627 1.420 -3.091 1.00 98.50 92 VAL A CA 1
ATOM 691 C C . VAL A 1 92 ? 1.252 2.675 -2.304 1.00 98.50 92 VAL A C 1
ATOM 693 O O . VAL A 1 92 ? 0.859 2.563 -1.145 1.00 98.50 92 VAL A O 1
ATOM 696 N N . SER A 1 93 ? 1.314 3.858 -2.923 1.00 98.50 93 SER A N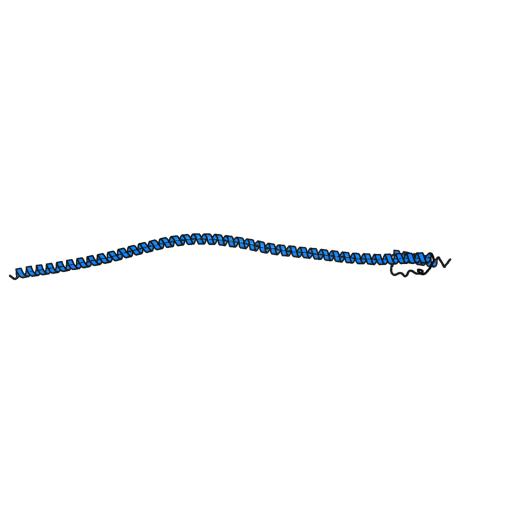 1
ATOM 697 C CA . SER A 1 93 ? 0.908 5.114 -2.283 1.00 98.50 93 SER A CA 1
ATOM 698 C C . SER A 1 93 ? -0.568 5.091 -1.890 1.00 98.50 93 SER A C 1
ATOM 700 O O . SER A 1 93 ? -0.900 5.455 -0.766 1.00 98.50 93 SER A O 1
ATOM 702 N N . ALA A 1 94 ? -1.449 4.632 -2.784 1.00 98.31 94 ALA A N 1
ATOM 703 C CA . ALA A 1 94 ? -2.875 4.516 -2.493 1.00 98.31 94 ALA A CA 1
ATOM 704 C C . ALA A 1 94 ? -3.140 3.533 -1.340 1.00 98.31 94 ALA A C 1
ATOM 706 O O . ALA A 1 94 ? -3.900 3.844 -0.425 1.00 98.31 94 ALA A O 1
ATOM 707 N N . ALA A 1 95 ? -2.466 2.378 -1.340 1.00 98.50 95 ALA A N 1
ATOM 708 C CA . ALA A 1 95 ? -2.578 1.396 -0.264 1.00 98.50 95 ALA A CA 1
ATOM 709 C C . ALA A 1 95 ? -2.073 1.939 1.085 1.00 98.50 95 ALA A C 1
ATOM 711 O O . ALA A 1 95 ? -2.673 1.657 2.122 1.00 98.50 95 ALA A O 1
ATOM 712 N N . ALA A 1 96 ? -0.998 2.733 1.085 1.00 98.50 96 ALA A N 1
ATOM 713 C CA . ALA A 1 96 ? -0.480 3.373 2.291 1.00 98.50 96 ALA A CA 1
ATOM 714 C C . ALA A 1 96 ? -1.466 4.406 2.861 1.00 98.50 96 ALA A C 1
ATOM 716 O O . ALA A 1 96 ? -1.720 4.397 4.064 1.00 98.50 96 ALA A O 1
ATOM 717 N N . THR A 1 97 ? -2.074 5.239 2.009 1.00 98.44 97 THR A N 1
ATOM 718 C CA . THR A 1 97 ? -3.112 6.198 2.424 1.00 98.44 97 THR A CA 1
ATOM 719 C C . THR A 1 97 ? -4.350 5.494 2.986 1.00 98.44 97 THR A C 1
ATOM 721 O O . THR A 1 97 ? -4.871 5.897 4.025 1.00 98.44 97 THR A O 1
ATOM 724 N N . GLU A 1 98 ? -4.801 4.403 2.364 1.00 98.44 98 GLU A N 1
ATOM 725 C CA . GLU A 1 98 ? -5.931 3.615 2.876 1.00 98.44 98 GLU A CA 1
ATOM 726 C C . GLU A 1 98 ? -5.616 2.979 4.243 1.00 98.44 98 GLU A C 1
ATOM 728 O O . GLU A 1 98 ? -6.448 2.966 5.157 1.00 98.44 98 GLU A O 1
ATOM 733 N N . MET A 1 99 ? -4.385 2.488 4.417 1.00 98.44 99 MET A N 1
ATOM 734 C CA . MET A 1 99 ? -3.912 1.944 5.690 1.00 98.44 99 MET A CA 1
ATOM 735 C C . MET A 1 99 ? -3.857 3.018 6.783 1.00 98.44 99 MET A C 1
ATOM 737 O O . MET A 1 99 ? -4.277 2.752 7.910 1.00 98.44 99 MET A O 1
ATOM 741 N N . GLU A 1 100 ? -3.394 4.228 6.460 1.00 98.38 100 GLU A N 1
ATOM 742 C CA . GLU A 1 100 ? -3.386 5.373 7.377 1.00 98.38 100 GLU A CA 1
ATOM 743 C C . GLU A 1 100 ? -4.809 5.740 7.824 1.00 98.38 100 GLU A C 1
ATOM 745 O O . GLU A 1 100 ? -5.073 5.862 9.025 1.00 98.38 100 GLU A O 1
ATOM 750 N N . HIS A 1 101 ? -5.753 5.826 6.881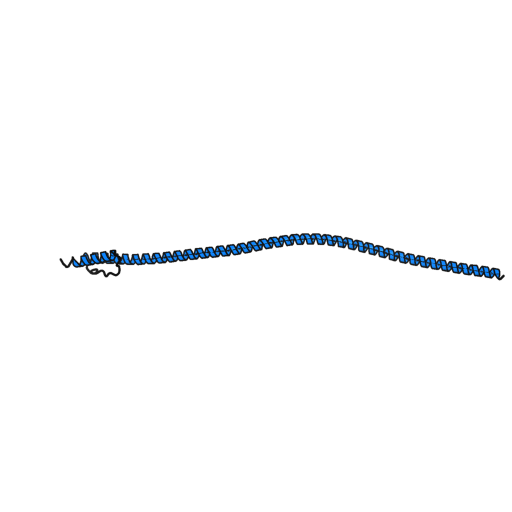 1.00 98.50 101 HIS A N 1
ATOM 751 C CA . HIS A 1 101 ? -7.161 6.069 7.195 1.00 98.50 101 HIS A CA 1
ATOM 752 C C . HIS A 1 101 ? -7.750 4.980 8.096 1.00 98.50 101 HIS A C 1
ATOM 754 O O . HIS A 1 101 ? -8.393 5.291 9.102 1.00 98.50 101 HIS A O 1
ATOM 760 N N . THR A 1 102 ? -7.485 3.711 7.784 1.00 98.25 102 THR A N 1
ATOM 761 C CA . THR A 1 102 ? -7.950 2.574 8.590 1.00 98.25 102 THR A CA 1
ATOM 762 C C . THR A 1 102 ? -7.368 2.614 10.006 1.00 98.25 102 THR A C 1
ATOM 764 O O . THR A 1 102 ? -8.094 2.422 10.983 1.00 98.25 102 THR A O 1
ATOM 767 N N . ALA A 1 103 ? -6.075 2.915 10.146 1.00 98.44 103 ALA A N 1
ATOM 768 C CA . ALA A 1 103 ? -5.408 3.024 11.443 1.00 98.44 103 ALA A CA 1
ATOM 769 C C . ALA A 1 103 ? -5.944 4.199 12.281 1.00 98.44 103 ALA A C 1
ATOM 771 O O . ALA A 1 103 ? -6.148 4.058 13.493 1.00 98.44 103 ALA A O 1
ATOM 772 N N . SER A 1 104 ? -6.234 5.336 11.643 1.00 98.44 104 SER A N 1
ATOM 773 C CA . SER A 1 104 ? -6.857 6.493 12.295 1.00 98.44 104 SER A CA 1
ATOM 774 C C . SER A 1 104 ? -8.272 6.163 12.788 1.00 98.44 104 SER A C 1
ATOM 776 O O . SER A 1 104 ? -8.598 6.383 13.959 1.00 98.44 104 SER A O 1
ATOM 778 N N . ALA A 1 105 ? -9.090 5.528 11.941 1.00 98.50 105 ALA A N 1
ATOM 779 C CA . ALA A 1 105 ? -10.435 5.085 12.305 1.00 98.50 105 ALA A CA 1
ATOM 780 C C . ALA A 1 105 ? -10.421 4.052 13.448 1.00 98.50 105 ALA A C 1
ATOM 782 O O . ALA A 1 105 ? -11.243 4.122 14.369 1.00 98.50 105 ALA A O 1
ATOM 783 N N . MET A 1 106 ? -9.463 3.121 13.429 1.00 98.44 106 MET A N 1
ATOM 784 C CA . MET A 1 106 ? -9.266 2.136 14.494 1.00 98.44 106 MET A CA 1
ATOM 785 C C . MET A 1 106 ? -8.876 2.799 15.819 1.00 98.44 106 MET A C 1
ATOM 787 O O . MET A 1 106 ? -9.415 2.429 16.865 1.00 98.44 106 MET A O 1
ATOM 791 N N . THR A 1 107 ? -7.992 3.800 15.781 1.00 98.56 107 THR A N 1
ATOM 792 C CA . THR A 1 107 ? -7.608 4.585 16.966 1.00 98.56 107 THR A CA 1
ATOM 793 C C . THR A 1 107 ? -8.828 5.281 17.567 1.00 98.56 107 THR A C 1
ATOM 795 O O . THR A 1 107 ? -9.143 5.059 18.735 1.00 98.56 107 THR A O 1
ATOM 798 N N . SER A 1 108 ? -9.595 6.011 16.753 1.00 98.56 108 SER A N 1
ATOM 799 C CA . SER A 1 108 ? -10.805 6.711 17.208 1.00 98.56 108 SER A CA 1
ATOM 800 C C . SER A 1 108 ? -11.869 5.756 17.779 1.00 98.56 108 SER A C 1
ATOM 802 O O . SER A 1 108 ? -12.487 6.020 18.818 1.00 98.56 108 SER A O 1
ATOM 804 N N . THR A 1 109 ? -12.053 4.596 17.141 1.00 98.50 109 THR A N 1
ATOM 805 C CA . THR A 1 109 ? -12.978 3.557 17.622 1.00 98.50 109 THR A CA 1
ATOM 806 C C . THR A 1 109 ? -12.518 2.975 18.958 1.00 98.50 109 THR A C 1
ATOM 808 O O . THR A 1 109 ? -13.342 2.739 19.847 1.00 98.50 109 THR A O 1
ATOM 811 N N . SER A 1 110 ? -11.212 2.770 19.126 1.00 98.50 110 SER A N 1
ATOM 812 C CA . SER A 1 110 ? -10.623 2.253 20.364 1.00 98.50 110 SER A CA 1
ATOM 813 C C . SER A 1 110 ? -10.762 3.253 21.511 1.00 98.50 110 SER A C 1
ATOM 815 O O . SER A 1 110 ? -11.186 2.866 22.598 1.00 98.50 110 SER A O 1
ATOM 817 N N . GLU A 1 111 ? -10.509 4.541 21.266 1.00 98.50 111 GLU A N 1
ATOM 818 C CA . GLU A 1 111 ? -10.724 5.616 22.246 1.00 98.50 111 GLU A CA 1
ATOM 819 C C . GLU A 1 111 ? -12.190 5.687 22.690 1.00 98.50 111 GLU A C 1
ATOM 821 O O . GLU A 1 111 ? -12.489 5.695 23.887 1.00 98.50 111 GLU A O 1
ATOM 826 N N . THR A 1 112 ? -13.118 5.641 21.729 1.00 98.50 112 THR A N 1
ATOM 827 C CA . THR A 1 112 ? -14.561 5.618 22.011 1.00 98.50 112 THR A CA 1
ATOM 828 C C . THR A 1 112 ? -14.955 4.385 22.825 1.00 98.50 112 THR A C 1
ATOM 830 O O . THR A 1 112 ? -15.752 4.476 23.761 1.00 98.50 112 THR A O 1
ATOM 833 N N . THR A 1 113 ? -14.404 3.221 22.484 1.00 98.44 113 THR A N 1
ATOM 834 C CA . THR A 1 113 ? -14.676 1.960 23.187 1.00 98.44 113 THR A CA 1
ATOM 835 C C . THR A 1 113 ? -14.131 1.986 24.610 1.00 98.44 113 THR A C 1
ATOM 837 O O . THR A 1 113 ? -14.815 1.539 25.533 1.00 98.44 113 THR A O 1
ATOM 840 N N . ASN A 1 114 ? -12.947 2.564 24.814 1.00 98.50 114 ASN A N 1
ATOM 841 C CA . ASN A 1 114 ? -12.357 2.731 26.136 1.00 98.50 114 ASN A CA 1
ATOM 842 C C . ASN A 1 114 ? -13.218 3.655 27.011 1.00 98.50 114 ASN A C 1
ATOM 844 O O . ASN A 1 114 ? -13.595 3.274 28.117 1.00 98.50 114 ASN A O 1
ATOM 848 N N . ALA A 1 115 ? -13.635 4.810 26.479 1.00 98.19 115 ALA A N 1
ATOM 849 C CA . ALA A 1 115 ? -14.517 5.739 27.188 1.00 98.19 115 ALA A CA 1
ATOM 850 C C . ALA A 1 115 ? -15.860 5.090 27.577 1.00 98.19 115 ALA A C 1
ATOM 852 O O . ALA A 1 115 ? -16.317 5.224 28.714 1.00 98.19 115 ALA A O 1
ATOM 853 N N . LYS A 1 116 ? -16.474 4.330 26.658 1.00 98.25 116 LYS A N 1
ATOM 854 C CA . LYS A 1 116 ? -17.702 3.569 26.943 1.00 98.25 116 LYS A CA 1
ATOM 855 C C . LYS A 1 116 ? -17.485 2.493 28.004 1.00 98.25 116 LYS A C 1
ATOM 857 O O . LYS A 1 116 ? -18.343 2.324 28.863 1.00 98.25 116 LYS A O 1
ATOM 862 N N . SER A 1 117 ? -16.355 1.792 27.968 1.00 98.56 117 SER A N 1
ATOM 863 C CA . SER A 1 117 ? -16.029 0.751 28.951 1.00 98.56 117 SER A CA 1
ATOM 864 C C . SER A 1 117 ? -15.885 1.336 30.355 1.00 98.56 117 SER A C 1
ATOM 866 O O . SER A 1 117 ? -16.435 0.778 31.301 1.00 98.56 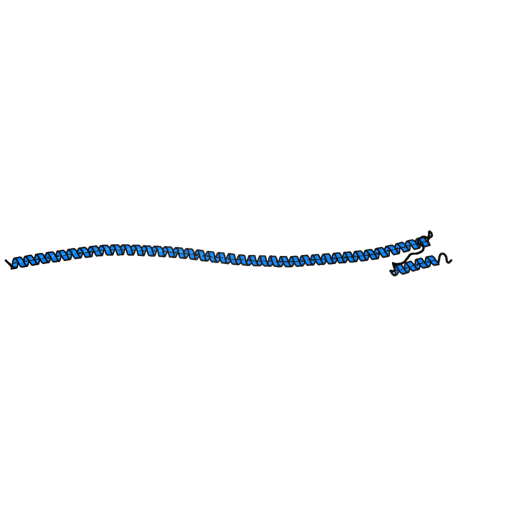117 SER A O 1
ATOM 868 N N . THR A 1 118 ? -15.241 2.499 30.493 1.00 98.50 118 THR A N 1
ATOM 869 C CA . THR A 1 118 ? -15.171 3.226 31.771 1.00 98.50 118 THR A CA 1
ATOM 870 C C . THR A 1 118 ? -16.557 3.640 32.269 1.00 98.50 118 THR A C 1
ATOM 872 O O . THR A 1 118 ? -16.867 3.441 33.441 1.00 98.50 118 THR A O 1
ATOM 875 N N . ALA A 1 119 ? -17.417 4.162 31.389 1.00 98.25 119 ALA A N 1
ATOM 876 C CA . ALA A 1 119 ? -18.784 4.532 31.761 1.00 98.25 119 ALA A CA 1
ATOM 877 C C . ALA A 1 119 ? -19.620 3.317 32.208 1.00 98.25 119 ALA A C 1
ATOM 879 O O . ALA A 1 119 ? -20.351 3.395 33.193 1.00 98.25 119 ALA A O 1
ATOM 880 N N . ILE A 1 120 ? -19.485 2.180 31.518 1.00 98.44 120 ILE A N 1
ATOM 881 C CA . ILE A 1 120 ? -20.162 0.925 31.878 1.00 98.44 120 ILE A CA 1
ATOM 882 C C . ILE A 1 120 ? -19.657 0.386 33.220 1.00 98.44 120 ILE A C 1
ATOM 884 O O . ILE A 1 120 ? -20.465 -0.084 34.022 1.00 98.44 120 ILE A O 1
ATOM 888 N N . ALA A 1 121 ? -18.349 0.459 33.482 1.00 98.38 121 ALA A N 1
ATOM 889 C CA . ALA A 1 121 ? -17.781 0.050 34.763 1.00 98.38 121 ALA A CA 1
ATOM 890 C C . ALA A 1 121 ? -18.381 0.872 35.916 1.00 98.38 121 ALA A C 1
ATOM 892 O O . ALA A 1 121 ? -18.904 0.288 36.862 1.00 98.38 121 ALA A O 1
ATOM 893 N N . ALA A 1 122 ? -18.426 2.201 35.775 1.00 98.12 122 ALA A N 1
ATOM 894 C CA . ALA A 1 122 ? -19.038 3.086 36.768 1.00 98.12 122 ALA A CA 1
ATOM 895 C C . ALA A 1 122 ? -20.530 2.772 36.993 1.00 98.12 122 ALA A C 1
ATOM 897 O O . ALA A 1 122 ? -20.973 2.641 38.132 1.00 98.12 122 ALA A O 1
ATOM 898 N N . ALA A 1 123 ? -21.301 2.570 35.919 1.00 98.31 123 ALA A N 1
ATOM 899 C CA . ALA A 1 123 ? -22.713 2.193 36.025 1.00 98.31 123 ALA A CA 1
ATOM 900 C C . ALA A 1 123 ? -22.913 0.825 36.709 1.00 98.31 123 ALA A C 1
ATOM 902 O O . ALA A 1 123 ? -23.897 0.613 37.417 1.00 98.31 123 ALA A O 1
ATOM 903 N N . SER A 1 124 ? -21.978 -0.110 36.518 1.00 98.50 124 SER A N 1
ATOM 904 C CA . SER A 1 124 ? -22.015 -1.436 37.151 1.00 98.50 124 SER A CA 1
ATOM 905 C C . SER A 1 124 ? -21.687 -1.370 38.646 1.00 98.50 124 SER A C 1
ATOM 907 O O . SER A 1 124 ? -22.304 -2.084 39.443 1.00 98.50 124 SER A O 1
ATOM 909 N N . GLU A 1 125 ? -20.749 -0.505 39.039 1.00 98.25 125 GLU A N 1
ATOM 910 C CA . GLU A 1 125 ? -20.454 -0.212 40.447 1.00 98.25 125 GLU A CA 1
ATOM 911 C C . GLU A 1 125 ? -21.668 0.419 41.142 1.00 98.25 125 GLU A C 1
ATOM 913 O O . GLU A 1 125 ? -22.073 -0.046 42.210 1.00 98.25 125 GLU A O 1
ATOM 918 N N . GLU A 1 126 ? -22.316 1.399 40.504 1.00 98.44 126 GLU A N 1
ATOM 919 C CA . GLU A 1 126 ? -23.539 2.029 41.018 1.00 98.44 126 GLU A CA 1
ATOM 920 C C . GLU A 1 126 ? -24.682 1.013 41.173 1.00 98.44 126 GLU A C 1
ATOM 922 O O . GLU A 1 126 ? -25.328 0.938 42.222 1.00 98.44 126 GLU A O 1
ATOM 927 N N . ALA A 1 127 ? -24.907 0.171 40.162 1.00 98.12 127 ALA A N 1
ATOM 928 C CA . ALA A 1 127 ? -25.913 -0.883 40.230 1.00 98.12 127 ALA A CA 1
ATOM 929 C C . ALA A 1 127 ? -25.631 -1.881 41.368 1.00 98.12 127 ALA A C 1
ATOM 931 O O . ALA A 1 127 ? -26.557 -2.283 42.073 1.00 98.12 127 ALA A O 1
ATOM 932 N N . SER A 1 128 ? -24.365 -2.252 41.580 1.00 98.31 128 SER A N 1
ATOM 933 C CA . SER A 1 128 ? -23.966 -3.160 42.664 1.00 98.31 128 SER A CA 1
ATOM 934 C C . SER A 1 128 ? -24.225 -2.548 44.040 1.00 98.31 128 SER A C 1
ATOM 936 O O . SER A 1 128 ? -24.775 -3.220 44.915 1.00 98.31 128 SER A O 1
ATOM 938 N N . ALA A 1 129 ? -23.911 -1.261 44.214 1.00 98.19 129 ALA A N 1
ATOM 939 C CA . ALA A 1 129 ? -24.221 -0.529 45.438 1.00 98.19 129 ALA A CA 1
ATOM 940 C C . ALA A 1 129 ? -25.735 -0.512 45.710 1.00 98.19 129 ALA A C 1
ATOM 942 O O . ALA A 1 129 ? -26.168 -0.840 46.816 1.00 98.19 129 ALA A O 1
ATOM 943 N N . ASN A 1 130 ? -26.545 -0.236 44.684 1.00 97.44 130 ASN A N 1
ATOM 944 C CA . ASN A 1 130 ? -28.004 -0.248 44.795 1.00 97.44 130 ASN A CA 1
ATOM 945 C C . ASN A 1 130 ? -28.549 -1.633 45.183 1.00 97.44 130 ASN A C 1
ATOM 947 O O . ASN A 1 130 ? -29.412 -1.733 46.057 1.00 97.44 130 ASN A O 1
ATOM 951 N N . VAL A 1 131 ? -28.029 -2.713 44.589 1.00 98.06 131 VAL A N 1
ATOM 952 C CA . VAL A 1 131 ? -28.403 -4.090 44.961 1.00 98.06 131 VAL A CA 1
ATOM 953 C C . VAL A 1 131 ? -28.059 -4.377 46.423 1.00 98.06 131 VAL A C 1
ATOM 955 O O . VAL A 1 131 ? -28.862 -4.987 47.131 1.00 98.06 131 VAL A O 1
ATOM 958 N N . GLN A 1 132 ? -26.910 -3.904 46.905 1.00 97.81 132 GLN A N 1
ATOM 959 C CA . GLN A 1 132 ? -26.498 -4.094 48.293 1.00 97.81 132 GLN A CA 1
ATOM 960 C C . GLN A 1 132 ? -27.381 -3.310 49.276 1.00 97.81 132 GLN A C 1
ATOM 962 O O . GLN A 1 132 ? -27.738 -3.836 50.331 1.00 97.81 132 GLN A O 1
ATOM 967 N N . THR A 1 133 ? -27.816 -2.100 48.913 1.00 97.56 133 THR A N 1
ATOM 968 C CA . THR A 1 133 ? -28.817 -1.346 49.684 1.00 97.56 133 THR A CA 1
ATOM 969 C C . THR A 1 133 ? -30.153 -2.085 49.753 1.00 97.56 133 THR A C 1
ATOM 971 O O . THR A 1 133 ? -30.735 -2.202 50.832 1.00 97.56 133 THR A O 1
ATOM 974 N N . VAL A 1 134 ? -30.633 -2.625 48.629 1.00 98.12 134 VAL A N 1
ATOM 975 C CA . VAL A 1 134 ? -31.880 -3.407 48.590 1.00 98.12 134 VAL A CA 1
ATOM 976 C C . VAL A 1 134 ? -31.768 -4.672 49.444 1.00 98.12 134 VAL A C 1
ATOM 978 O O . VAL A 1 134 ? -32.713 -5.005 50.157 1.00 98.12 134 VAL A O 1
ATOM 981 N N . ALA A 1 135 ? -30.621 -5.354 49.417 1.00 97.62 135 ALA A N 1
ATOM 982 C CA . ALA A 1 135 ? -30.372 -6.517 50.265 1.00 97.62 135 ALA A CA 1
ATOM 983 C C . ALA A 1 135 ? -30.442 -6.155 51.759 1.00 97.62 135 ALA A C 1
ATOM 985 O O . ALA A 1 135 ? -31.150 -6.825 52.508 1.00 97.62 135 ALA A O 1
ATOM 986 N N . GLY A 1 136 ? -29.803 -5.053 52.171 1.00 97.69 136 GLY A N 1
ATOM 987 C CA . GLY A 1 136 ? -29.889 -4.557 53.548 1.00 97.69 136 GLY A CA 1
ATOM 988 C C . GLY A 1 136 ? -31.326 -4.227 53.968 1.00 97.69 136 GLY A C 1
ATOM 989 O O . GLY A 1 136 ? -31.778 -4.656 55.027 1.00 97.69 136 GLY A O 1
ATOM 990 N N . ALA A 1 137 ? -32.094 -3.556 53.104 1.00 97.44 137 ALA A N 1
ATOM 991 C CA . ALA A 1 137 ? -33.509 -3.284 53.366 1.00 97.44 137 ALA A CA 1
ATOM 992 C C . ALA A 1 137 ? -34.341 -4.576 53.495 1.00 97.44 137 ALA A C 1
ATOM 994 O O . ALA A 1 137 ? -35.239 -4.661 54.332 1.00 97.44 137 ALA A O 1
ATOM 995 N N . ALA A 1 138 ? -34.042 -5.604 52.695 1.00 97.69 138 ALA A N 1
ATOM 996 C CA . ALA A 1 138 ? -34.698 -6.905 52.802 1.00 97.69 138 ALA A CA 1
ATOM 997 C C . ALA A 1 138 ? -34.363 -7.623 54.127 1.00 97.69 138 ALA A C 1
ATOM 999 O O . ALA A 1 138 ? -35.254 -8.234 54.722 1.00 97.69 138 ALA A O 1
ATOM 1000 N N . GLU A 1 139 ? -33.123 -7.518 54.619 1.00 97.50 139 GLU A N 1
ATOM 1001 C CA . GLU A 1 139 ? -32.716 -8.037 55.935 1.00 97.50 139 GLU A CA 1
ATOM 1002 C C . GLU A 1 139 ? -33.428 -7.306 57.088 1.00 97.50 139 GLU A C 1
ATOM 1004 O O . GLU A 1 139 ? -33.959 -7.953 57.997 1.00 97.50 139 GLU A O 1
ATOM 1009 N N . GLU A 1 140 ? -33.531 -5.973 57.028 1.00 97.62 140 GLU A N 1
ATOM 1010 C CA . GLU A 1 140 ? -34.276 -5.179 58.018 1.00 97.62 140 GLU A CA 1
ATOM 1011 C C . GLU A 1 140 ? -35.776 -5.507 58.022 1.00 97.62 140 GLU A C 1
ATOM 1013 O O . GLU A 1 140 ? -36.394 -5.630 59.088 1.00 97.62 140 GLU A O 1
ATOM 1018 N N . LEU A 1 141 ? -36.370 -5.706 56.840 1.00 97.81 141 LEU A N 1
ATOM 1019 C CA . LEU A 1 141 ? -37.758 -6.151 56.711 1.00 97.81 141 LEU A CA 1
ATOM 1020 C C . LEU A 1 141 ? -37.956 -7.548 57.307 1.00 97.81 141 LEU A C 1
ATOM 1022 O O . LEU A 1 141 ? -38.933 -7.773 58.026 1.00 97.81 141 LEU A O 1
ATOM 1026 N N . ALA A 1 142 ? -37.035 -8.483 57.059 1.00 97.62 142 ALA A N 1
ATOM 1027 C CA . ALA A 1 142 ? -37.098 -9.824 57.635 1.00 97.62 142 ALA A CA 1
ATOM 1028 C C . ALA A 1 142 ? -37.018 -9.791 59.172 1.00 97.62 142 ALA A C 1
ATOM 1030 O O . ALA A 1 142 ? -37.817 -10.458 59.839 1.00 97.62 142 ALA A O 1
ATOM 1031 N N . SER A 1 143 ? -36.120 -8.975 59.732 1.00 97.88 143 SER A N 1
ATOM 1032 C CA . SER A 1 143 ? -36.010 -8.738 61.179 1.00 97.88 143 SER A CA 1
ATOM 1033 C C . SER A 1 143 ? -37.295 -8.130 61.757 1.00 97.88 143 SER A C 1
ATOM 1035 O O . SER A 1 143 ? -37.850 -8.635 62.737 1.00 97.88 143 SER A O 1
ATOM 1037 N N . SER A 1 144 ? -37.855 -7.118 61.087 1.00 98.06 144 SER A N 1
ATOM 1038 C CA . SER A 1 144 ? -39.121 -6.488 61.487 1.00 98.06 144 SER A CA 1
ATOM 1039 C C . SER A 1 144 ? -40.278 -7.490 61.511 1.00 98.06 144 SER A C 1
ATOM 1041 O O . SER A 1 144 ? -41.081 -7.492 62.443 1.00 98.06 144 SER A O 1
ATOM 1043 N N . ILE A 1 145 ? -40.349 -8.399 60.532 1.00 97.56 145 ILE A N 1
ATOM 1044 C CA . ILE A 1 145 ? -41.358 -9.468 60.502 1.00 97.56 145 ILE A CA 1
ATOM 1045 C C . ILE A 1 145 ? -41.188 -10.429 61.688 1.00 97.56 145 ILE A C 1
ATOM 1047 O O . ILE A 1 145 ? -42.189 -10.861 62.265 1.00 97.56 145 ILE A O 1
ATOM 1051 N N . GLN A 1 146 ? -39.954 -10.773 62.071 1.00 97.50 146 GLN A N 1
ATOM 1052 C CA . GLN A 1 146 ? -39.702 -11.625 63.240 1.00 97.50 146 GLN A CA 1
ATOM 1053 C C . GLN A 1 146 ? -40.143 -10.948 64.545 1.00 97.50 146 GLN A C 1
ATOM 1055 O O . GLN A 1 146 ? -40.800 -11.586 65.371 1.00 97.50 146 GLN A O 1
ATOM 1060 N N . GLU A 1 147 ? -39.865 -9.655 64.706 1.00 97.62 147 GLU A N 1
ATOM 1061 C CA . GLU A 1 147 ? -40.292 -8.891 65.882 1.00 97.62 147 GLU A CA 1
ATOM 1062 C C . GLU A 1 147 ? -41.819 -8.727 65.939 1.00 97.62 147 GLU A C 1
ATOM 1064 O O . GLU A 1 147 ? -42.426 -8.934 66.992 1.00 97.62 147 GLU A O 1
ATOM 1069 N N . ILE A 1 148 ? -42.471 -8.462 64.801 1.00 97.06 148 ILE A N 1
ATOM 1070 C CA . ILE A 1 148 ? -43.939 -8.434 64.709 1.00 97.06 148 ILE A CA 1
ATOM 1071 C C . ILE A 1 148 ? -44.521 -9.790 65.124 1.00 97.06 148 ILE A C 1
ATOM 1073 O O . ILE A 1 148 ? -45.464 -9.832 65.916 1.00 97.06 148 ILE A O 1
ATOM 1077 N N . ARG A 1 149 ? -43.950 -10.912 64.657 1.00 97.88 149 ARG A N 1
ATOM 1078 C CA . ARG A 1 149 ? -44.390 -12.256 65.081 1.00 97.88 149 ARG A CA 1
ATOM 1079 C C . ARG A 1 149 ? -44.285 -12.431 66.598 1.00 97.88 149 ARG A C 1
ATOM 1081 O O . ARG A 1 149 ? -45.248 -12.893 67.210 1.00 97.88 149 ARG A O 1
ATOM 1088 N N . ARG A 1 150 ? -43.173 -12.007 67.211 1.00 97.25 150 ARG A N 1
ATOM 1089 C CA . ARG A 1 150 ? -42.971 -12.063 68.671 1.00 97.25 150 ARG A CA 1
ATOM 1090 C C . ARG A 1 150 ? -44.013 -11.231 69.428 1.00 97.25 150 ARG A C 1
ATOM 1092 O O . ARG A 1 150 ? -44.581 -11.704 70.413 1.00 97.25 150 ARG A O 1
ATOM 1099 N N . GLN A 1 151 ? -44.305 -10.016 68.963 1.00 96.94 151 GLN A N 1
ATOM 1100 C CA . GLN A 1 151 ? -45.317 -9.145 69.575 1.00 96.94 151 GLN A CA 1
ATOM 1101 C C . GLN A 1 151 ? -46.740 -9.706 69.448 1.00 96.94 151 GLN A C 1
ATOM 1103 O O . GLN A 1 151 ? -47.528 -9.612 70.394 1.00 96.94 151 GLN A O 1
ATOM 1108 N N . VAL A 1 152 ? -47.066 -10.323 68.309 1.00 97.81 152 VAL A N 1
ATOM 1109 C CA . VAL A 1 152 ? -48.361 -10.987 68.085 1.00 97.81 152 VAL A CA 1
ATOM 1110 C C . VAL A 1 152 ? -48.531 -12.184 69.026 1.00 97.81 152 VAL A C 1
ATOM 1112 O O . VAL A 1 152 ? -49.592 -12.342 69.638 1.00 97.81 152 VAL A O 1
ATOM 1115 N N . GLU A 1 153 ? -47.491 -13.000 69.211 1.00 97.25 153 GLU A N 1
ATOM 1116 C CA . GLU A 1 153 ? -47.519 -14.131 70.146 1.00 97.25 153 GLU A CA 1
ATOM 1117 C C . GLU A 1 153 ? -47.666 -13.665 71.604 1.00 97.25 153 GLU A C 1
ATOM 1119 O O . GLU A 1 153 ? -48.497 -14.191 72.352 1.00 97.25 153 GLU A O 1
ATOM 1124 N N . GLN A 1 154 ? -46.937 -12.615 71.997 1.00 97.38 154 GLN A N 1
ATOM 1125 C CA . GLN A 1 154 ? -47.070 -12.004 73.320 1.00 97.38 154 GLN A CA 1
ATOM 1126 C C . GLN A 1 154 ? -48.487 -11.465 73.562 1.00 97.38 154 GLN A C 1
ATOM 1128 O O . GLN A 1 154 ? -49.064 -11.752 74.613 1.00 97.38 154 GLN A O 1
ATOM 1133 N N . SER A 1 155 ? -49.069 -10.735 72.603 1.00 97.31 155 SER A N 1
ATOM 1134 C CA . SER A 1 155 ? -50.460 -10.264 72.704 1.00 97.31 155 SER A CA 1
ATOM 1135 C C . SER A 1 155 ? -51.428 -11.428 72.868 1.00 97.31 155 SER A C 1
ATOM 1137 O O . SER A 1 155 ? -52.264 -11.400 73.765 1.00 97.31 155 SER A O 1
ATOM 1139 N N . THR A 1 156 ? -51.263 -12.491 72.078 1.00 97.31 156 THR A N 1
ATOM 1140 C CA . THR A 1 156 ? -52.108 -13.690 72.165 1.00 97.31 156 THR A CA 1
ATOM 1141 C C . THR A 1 156 ? -52.035 -14.336 73.554 1.00 97.31 156 THR A C 1
ATOM 1143 O O . THR A 1 156 ? -53.063 -14.720 74.113 1.00 97.31 156 THR A O 1
ATOM 1146 N N . ASN A 1 157 ? -50.842 -14.417 74.152 1.00 96.94 157 ASN A N 1
ATOM 1147 C CA . ASN A 1 157 ? -50.660 -14.947 75.506 1.00 96.94 157 ASN A CA 1
ATOM 1148 C C . ASN A 1 157 ? -51.292 -14.053 76.584 1.00 96.94 157 ASN A C 1
ATOM 1150 O O . ASN A 1 157 ? -51.920 -14.569 77.510 1.00 96.94 157 ASN A O 1
ATOM 1154 N N . VAL A 1 158 ? -51.168 -12.726 76.464 1.00 97.00 158 VAL A N 1
ATOM 1155 C CA . VAL A 1 158 ? -51.817 -11.771 77.379 1.00 97.00 158 VAL A CA 1
ATOM 1156 C C . VAL A 1 158 ? -53.336 -11.866 77.271 1.00 97.00 158 VAL A C 1
ATOM 1158 O O . VAL A 1 158 ? -54.003 -11.971 78.299 1.00 97.00 158 VAL A O 1
ATOM 1161 N N . THR A 1 159 ? -53.882 -11.892 76.051 1.00 97.44 159 THR A N 1
ATOM 1162 C CA . THR A 1 159 ? -55.320 -12.062 75.815 1.00 97.44 159 THR A CA 1
ATOM 1163 C C . THR A 1 159 ? -55.816 -13.369 76.422 1.00 97.44 159 THR A C 1
ATOM 1165 O O . THR A 1 159 ? -56.802 -13.336 77.152 1.00 97.44 159 THR A O 1
ATOM 1168 N N . ARG A 1 160 ? -55.101 -14.488 76.218 1.00 96.62 160 ARG A N 1
ATOM 1169 C CA . ARG A 1 160 ? -55.452 -15.790 76.810 1.00 96.62 160 ARG A CA 1
ATOM 1170 C C . ARG A 1 160 ? -55.497 -15.726 78.340 1.00 96.62 160 ARG A C 1
ATOM 1172 O O . ARG A 1 160 ? -56.496 -16.108 78.940 1.00 96.62 160 ARG A O 1
ATOM 1179 N N . LYS A 1 161 ? -54.466 -15.151 78.965 1.00 96.50 161 LYS A N 1
ATOM 1180 C CA . LYS A 1 161 ? -54.402 -14.988 80.425 1.00 96.50 161 LYS A CA 1
ATOM 1181 C C . LYS A 1 161 ? -55.513 -14.081 80.966 1.00 96.50 161 LYS A C 1
ATOM 1183 O O . LYS A 1 161 ? -56.044 -14.339 82.045 1.00 96.50 161 LYS A O 1
ATOM 1188 N N . ALA A 1 162 ? -55.871 -13.027 80.231 1.00 96.44 162 ALA A N 1
ATOM 1189 C CA . ALA A 1 162 ? -56.977 -12.144 80.587 1.00 96.44 162 ALA A CA 1
ATOM 1190 C C . ALA A 1 162 ? -58.327 -12.877 80.528 1.00 96.44 162 ALA A C 1
ATOM 1192 O O . ALA A 1 162 ? -59.118 -12.741 81.459 1.00 96.44 162 ALA A O 1
ATOM 1193 N N . THR A 1 163 ? -58.567 -13.697 79.496 1.00 97.25 163 THR A N 1
ATOM 1194 C CA . THR A 1 163 ? -59.758 -14.563 79.433 1.00 97.25 163 THR A CA 1
ATOM 1195 C C . THR A 1 163 ? -59.792 -15.589 80.562 1.00 97.25 163 THR A C 1
ATOM 1197 O O . THR A 1 163 ? -60.834 -15.719 81.197 1.00 97.25 163 THR A O 1
ATOM 1200 N N . ASP A 1 164 ? -58.671 -16.241 80.889 1.00 96.19 164 ASP A N 1
ATOM 1201 C CA . ASP A 1 164 ? -58.606 -17.202 82.004 1.00 96.19 164 ASP A CA 1
ATOM 1202 C C . ASP A 1 164 ? -58.923 -16.517 83.344 1.00 96.19 164 ASP A C 1
ATOM 1204 O O . ASP A 1 164 ? -59.725 -17.005 84.138 1.00 96.19 164 ASP A O 1
ATOM 1208 N N . THR A 1 165 ? -58.361 -15.325 83.569 1.00 96.06 165 THR A N 1
ATOM 1209 C CA . THR A 1 165 ? -58.621 -14.530 84.781 1.00 96.06 165 THR A CA 1
ATOM 1210 C C . THR A 1 165 ? -60.087 -14.088 84.863 1.00 96.06 165 THR A C 1
ATOM 1212 O O . THR A 1 165 ? -60.686 -14.122 85.938 1.00 96.06 165 THR A O 1
ATOM 1215 N N . ALA A 1 166 ? -60.687 -13.686 83.738 1.00 95.62 166 ALA A N 1
ATOM 1216 C CA . ALA A 1 166 ? -62.105 -13.339 83.671 1.00 95.62 166 ALA A CA 1
ATOM 1217 C C . ALA A 1 166 ? -63.003 -14.556 83.962 1.00 95.62 166 ALA A C 1
ATOM 1219 O O . ALA A 1 166 ? -63.989 -14.425 84.686 1.00 95.62 166 ALA A O 1
ATOM 1220 N N . GLN A 1 167 ? -62.630 -15.742 83.469 1.00 94.69 167 GLN A N 1
ATOM 1221 C CA . GLN A 1 167 ? -63.317 -17.008 83.743 1.00 94.69 167 GLN A CA 1
ATOM 1222 C C . GLN A 1 167 ? -63.254 -17.374 85.238 1.00 94.69 167 GLN A C 1
ATOM 1224 O O . GLN A 1 167 ? -64.273 -17.732 85.836 1.00 94.69 167 GLN A O 1
ATOM 1229 N N . GLU A 1 168 ? -62.081 -17.245 85.870 1.00 95.06 168 GLU A N 1
ATOM 1230 C CA . GLU A 1 168 ? -61.914 -17.457 87.315 1.00 95.06 168 GLU A CA 1
ATOM 1231 C C . GLU A 1 168 ? -62.748 -16.470 88.138 1.00 95.06 168 GLU A C 1
ATOM 1233 O O . GLU A 1 168 ? -63.408 -16.866 89.103 1.00 95.06 168 GLU A O 1
ATOM 1238 N N . ALA A 1 169 ? -62.739 -15.188 87.761 1.00 93.88 169 ALA A N 1
ATOM 1239 C CA . ALA A 1 169 ? -63.546 -14.166 88.417 1.00 93.88 169 ALA A CA 1
ATOM 1240 C C . ALA A 1 169 ? -65.043 -14.490 88.314 1.00 93.88 169 ALA A C 1
ATOM 1242 O O . ALA A 1 169 ? -65.743 -14.427 89.326 1.00 93.88 169 ALA A O 1
ATOM 1243 N N . ASN A 1 170 ? -65.512 -14.910 87.134 1.00 92.31 170 ASN A N 1
ATOM 1244 C CA . ASN A 1 170 ? -66.896 -15.335 86.933 1.00 92.31 170 ASN A CA 1
ATOM 1245 C C . ASN A 1 170 ? -67.250 -16.539 87.822 1.00 92.31 170 ASN A C 1
ATOM 1247 O O . ASN A 1 170 ? -68.251 -16.508 88.531 1.00 92.31 170 ASN A O 1
ATOM 1251 N N . THR A 1 171 ? -66.367 -17.540 87.886 1.00 93.12 171 THR A N 1
ATOM 1252 C CA . THR A 1 171 ? -66.548 -18.732 88.735 1.00 93.12 171 THR A CA 1
ATOM 1253 C C . THR A 1 171 ? -66.639 -18.369 90.224 1.00 93.12 171 THR A C 1
ATOM 1255 O O . THR A 1 171 ? -67.451 -18.927 90.960 1.00 93.12 171 THR A O 1
ATOM 1258 N N . ARG A 1 172 ? -65.831 -17.409 90.699 1.00 90.94 172 ARG A N 1
ATOM 1259 C CA . ARG A 1 172 ? -65.900 -16.925 92.092 1.00 90.94 172 ARG A CA 1
ATOM 1260 C C . ARG A 1 172 ? -67.194 -16.165 92.382 1.00 90.94 172 ARG A C 1
ATOM 1262 O O . ARG A 1 172 ? -67.751 -16.340 93.462 1.00 90.94 172 ARG A O 1
ATOM 1269 N N . ILE A 1 173 ? -67.664 -15.335 91.447 1.00 91.94 173 ILE A N 1
ATOM 1270 C CA . ILE A 1 173 ? -68.943 -14.617 91.575 1.00 91.94 173 ILE A CA 1
ATOM 1271 C C . ILE A 1 173 ? -70.110 -15.611 91.627 1.00 91.94 173 ILE A C 1
ATOM 1273 O O . ILE A 1 173 ? -70.968 -15.490 92.499 1.00 91.94 173 ILE A O 1
ATOM 1277 N N . GLU A 1 174 ? -70.113 -16.624 90.758 1.00 87.06 174 GLU A N 1
ATOM 1278 C CA . GLU A 1 174 ? -71.102 -17.710 90.785 1.00 87.06 174 GLU A CA 1
ATOM 1279 C C . GLU A 1 174 ? -71.063 -18.474 92.116 1.00 87.06 174 GLU A C 1
ATOM 1281 O O . GLU A 1 174 ? -72.106 -18.669 92.737 1.00 87.06 174 GLU A O 1
ATOM 1286 N N . GLY A 1 175 ? -69.865 -18.814 92.609 1.00 86.81 175 GLY A N 1
ATOM 1287 C CA . GLY A 1 175 ? -69.682 -19.465 93.908 1.00 86.81 175 GLY A CA 1
ATOM 1288 C C . GLY A 1 175 ? -70.274 -18.669 95.077 1.00 86.81 175 GLY A C 1
ATOM 1289 O O . GLY A 1 175 ? -70.933 -19.250 95.938 1.00 86.81 175 GLY A O 1
ATOM 1290 N N . LEU A 1 176 ? -70.105 -17.341 95.081 1.00 84.75 176 LEU A N 1
ATOM 1291 C CA . LEU A 1 176 ? -70.708 -16.445 96.078 1.00 84.75 176 LEU A CA 1
ATOM 1292 C C . LEU A 1 176 ? -72.230 -16.322 95.932 1.00 84.75 176 LEU A C 1
ATOM 1294 O O . LEU A 1 176 ? -72.914 -16.147 96.930 1.00 84.75 176 LEU A O 1
ATOM 1298 N N . SER A 1 177 ? -72.762 -16.408 94.711 1.00 77.19 177 SER A N 1
ATOM 1299 C CA . SER A 1 177 ? -74.209 -16.394 94.461 1.00 77.19 177 SER A CA 1
ATOM 1300 C C . SER A 1 177 ? -74.900 -17.702 94.864 1.00 77.19 177 SER A C 1
ATOM 1302 O O . SER A 1 177 ? -76.123 -17.719 94.996 1.00 77.19 177 SER A O 1
ATOM 1304 N N . SER A 1 178 ? -74.146 -18.797 94.983 1.00 70.69 178 SER A N 1
ATOM 1305 C CA . SER A 1 178 ? -74.652 -20.126 95.349 1.00 70.69 178 SER A CA 1
ATOM 1306 C C . SER A 1 178 ? -74.538 -20.468 96.844 1.00 70.69 178 SER A C 1
ATOM 1308 O O . SER A 1 178 ? -74.941 -21.566 97.233 1.00 70.69 178 SER A O 1
ATOM 1310 N N . ALA A 1 179 ? -73.997 -19.557 97.661 1.00 47.34 179 ALA A N 1
ATOM 1311 C CA . ALA A 1 179 ? -73.913 -19.649 99.123 1.00 47.34 179 ALA A CA 1
ATOM 1312 C C . ALA A 1 179 ? -74.989 -18.781 99.790 1.00 47.34 179 ALA A C 1
ATOM 1314 O O . ALA A 1 179 ? -75.519 -19.220 100.836 1.00 47.34 179 ALA A O 1
#